Protein AF-0000000080392445 (afdb_homodimer)

Structure (mmCIF, N/CA/C/O backbone):
data_AF-0000000080392445-model_v1
#
loop_
_entity.id
_entity.type
_entity.pdbx_description
1 polymer 'Uncharacterized protein'
#
loop_
_atom_site.group_PDB
_atom_site.id
_atom_site.type_symbol
_atom_site.label_atom_id
_atom_site.label_alt_id
_atom_site.label_comp_id
_atom_site.label_asym_id
_atom_site.label_entity_id
_atom_site.label_seq_id
_atom_site.pdbx_PDB_ins_code
_atom_site.Cartn_x
_atom_site.Cartn_y
_atom_site.Cartn_z
_atom_site.occupancy
_atom_site.B_iso_or_equiv
_atom_site.auth_seq_id
_atom_site.auth_comp_id
_atom_site.auth_asym_id
_atom_site.auth_atom_id
_atom_site.pdbx_PDB_model_num
ATOM 1 N N . MET A 1 1 ? -20.062 -11.148 -12.648 1 79.75 1 MET A N 1
ATOM 2 C CA . MET A 1 1 ? -20.391 -11.688 -11.328 1 79.75 1 MET A CA 1
ATOM 3 C C . MET A 1 1 ? -19.625 -12.984 -11.078 1 79.75 1 MET A C 1
ATOM 5 O O . MET A 1 1 ? -19 -13.148 -10.039 1 79.75 1 MET A O 1
ATOM 9 N N . ALA A 1 2 ? -19.531 -13.797 -12.023 1 93.38 2 ALA A N 1
ATOM 10 C CA . ALA A 1 2 ? -18.859 -15.086 -11.859 1 93.38 2 ALA A CA 1
ATOM 11 C C . ALA A 1 2 ? -17.359 -14.898 -11.688 1 93.38 2 ALA A C 1
ATOM 13 O O . ALA A 1 2 ? -16.734 -15.562 -10.852 1 93.38 2 ALA A O 1
ATOM 14 N N . PHE A 1 3 ? -16.875 -13.945 -12.398 1 95.81 3 PHE A N 1
ATOM 15 C CA . PHE A 1 3 ? -15.445 -13.664 -12.328 1 95.81 3 PHE A CA 1
ATOM 16 C C . PHE A 1 3 ? -15.055 -13.211 -10.93 1 95.81 3 PHE A C 1
ATOM 18 O O . PHE A 1 3 ? -14.078 -13.703 -10.359 1 95.81 3 PHE A O 1
ATOM 25 N N . LEU A 1 4 ? -15.695 -12.273 -10.328 1 94.94 4 LEU A N 1
ATOM 26 C CA . LEU A 1 4 ? -15.406 -11.758 -9 1 94.94 4 LEU A CA 1
ATOM 27 C C . LEU A 1 4 ? -15.594 -12.844 -7.945 1 94.94 4 LEU A C 1
ATOM 29 O O . LEU A 1 4 ? -14.867 -12.883 -6.949 1 94.94 4 LEU A O 1
ATOM 33 N N . ALA A 1 5 ? -16.578 -13.648 -8.227 1 96.56 5 ALA A N 1
ATOM 34 C CA . ALA A 1 5 ? -16.781 -14.773 -7.32 1 96.56 5 ALA A CA 1
ATOM 35 C C . ALA A 1 5 ? -15.586 -15.727 -7.359 1 96.56 5 ALA A C 1
ATOM 37 O O . ALA A 1 5 ? -15.172 -16.25 -6.328 1 96.56 5 ALA A O 1
ATOM 38 N N . ASP A 1 6 ? -15.102 -15.992 -8.484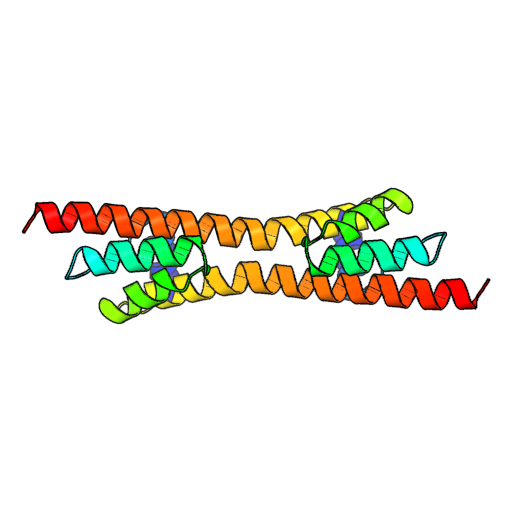 1 96.56 6 ASP A N 1
ATOM 39 C CA . ASP A 1 6 ? -13.922 -16.844 -8.656 1 96.56 6 ASP A CA 1
ATOM 40 C C . ASP A 1 6 ? -12.703 -16.219 -7.965 1 96.56 6 ASP A C 1
ATOM 42 O O . ASP A 1 6 ? -11.922 -16.938 -7.332 1 96.56 6 ASP A O 1
ATOM 46 N N . VAL A 1 7 ? -12.57 -14.922 -8.094 1 96.31 7 VAL A N 1
ATOM 47 C CA . VAL A 1 7 ? -11.484 -14.203 -7.434 1 96.31 7 VAL A CA 1
ATOM 48 C C . VAL A 1 7 ? -11.602 -14.375 -5.922 1 96.31 7 VAL A C 1
ATOM 50 O O . VAL A 1 7 ? -10.609 -14.672 -5.246 1 96.31 7 VAL A O 1
ATOM 53 N N . GLN A 1 8 ? -12.789 -14.172 -5.434 1 96 8 GLN A N 1
ATOM 54 C CA . GLN A 1 8 ? -13.008 -14.297 -3.998 1 96 8 GLN A CA 1
ATOM 55 C C . GLN A 1 8 ? -12.664 -15.703 -3.512 1 96 8 GLN A C 1
ATOM 57 O O . GLN A 1 8 ? -12.016 -15.859 -2.471 1 96 8 GLN A O 1
ATOM 62 N N . LYS A 1 9 ? -13.102 -16.688 -4.242 1 96.19 9 LYS A N 1
ATOM 63 C CA . LYS A 1 9 ? -12.797 -18.062 -3.889 1 96.19 9 LYS A CA 1
ATOM 64 C C . LYS A 1 9 ? -11.297 -18.312 -3.906 1 96.19 9 LYS A C 1
ATOM 66 O O . LYS A 1 9 ? -10.75 -18.953 -2.996 1 96.19 9 LYS A O 1
ATOM 71 N N . GLU A 1 10 ? -10.641 -17.844 -4.883 1 97.25 10 GLU A N 1
ATOM 72 C CA . GLU A 1 10 ? -9.195 -18.016 -5.004 1 97.25 10 GLU A CA 1
ATOM 73 C C . GLU A 1 10 ? -8.469 -17.359 -3.83 1 97.25 10 GLU A C 1
ATOM 75 O O . GLU A 1 10 ? -7.539 -17.938 -3.273 1 97.25 10 GLU A O 1
ATOM 80 N N . VAL A 1 11 ? -8.898 -16.234 -3.463 1 95.88 11 VAL A N 1
ATOM 81 C CA . VAL A 1 11 ? -8.266 -15.516 -2.363 1 95.88 11 VAL A CA 1
ATOM 82 C C . VAL A 1 11 ? -8.578 -16.219 -1.041 1 95.88 11 VAL A C 1
ATOM 84 O O . VAL A 1 11 ? -7.68 -16.406 -0.216 1 95.88 11 VAL A O 1
ATOM 87 N N . CYS A 1 12 ? -9.789 -16.641 -0.843 1 96.06 12 CYS A N 1
ATOM 88 C CA . CYS A 1 12 ? -10.203 -17.234 0.424 1 96.06 12 CYS A CA 1
ATOM 89 C C . CYS A 1 12 ? -9.578 -18.609 0.603 1 96.06 12 CYS A C 1
ATOM 91 O O . CYS A 1 12 ? -9.227 -19 1.719 1 96.06 12 CYS A O 1
ATOM 93 N N . ASP A 1 13 ? -9.352 -19.266 -0.461 1 96.69 13 ASP A N 1
ATOM 94 C CA . ASP A 1 13 ? -8.805 -20.609 -0.389 1 96.69 13 ASP A CA 1
ATOM 95 C C . ASP A 1 13 ? -7.285 -20.594 -0.5 1 96.69 13 ASP A C 1
ATOM 97 O O . ASP A 1 13 ? -6.625 -21.609 -0.25 1 96.69 13 ASP A O 1
ATOM 101 N N . GLY A 1 14 ? -6.773 -19.469 -0.899 1 95.62 14 GLY A N 1
ATOM 102 C CA . GLY A 1 14 ? -5.336 -19.375 -1.094 1 95.62 14 GLY A CA 1
ATOM 103 C C . GLY A 1 14 ? -4.84 -20.219 -2.254 1 95.62 14 GLY A C 1
ATOM 104 O O . GLY A 1 14 ? -3.793 -20.875 -2.156 1 95.62 14 GLY A O 1
ATOM 105 N N . GLU A 1 15 ? -5.625 -20.266 -3.244 1 95.12 15 GLU A N 1
ATOM 106 C CA . GLU A 1 15 ? -5.258 -21.094 -4.387 1 95.12 15 GLU A CA 1
ATOM 107 C C . GLU A 1 15 ? -4.352 -20.344 -5.352 1 95.12 15 GLU A C 1
ATOM 109 O O . GLU A 1 15 ? -4.688 -19.25 -5.805 1 95.12 15 GLU A O 1
ATOM 114 N N . VAL A 1 16 ? -3.246 -20.969 -5.613 1 97 16 VAL A N 1
ATOM 115 C CA . VAL A 1 16 ? -2.314 -20.422 -6.594 1 97 16 VAL A CA 1
ATOM 116 C C . VAL A 1 16 ? -2.068 -21.438 -7.699 1 97 16 VAL A C 1
ATOM 118 O O . VAL A 1 16 ? -2.258 -22.641 -7.496 1 97 16 VAL A O 1
ATOM 121 N N . PRO A 1 17 ? -1.736 -20.844 -8.812 1 94.69 17 PRO A N 1
ATOM 122 C CA . PRO A 1 17 ? -1.561 -21.797 -9.906 1 94.69 17 PRO A CA 1
ATOM 123 C C . PRO A 1 17 ? -0.273 -22.609 -9.789 1 94.69 17 PRO A C 1
ATOM 125 O O . PRO A 1 17 ? 0.709 -22.141 -9.211 1 94.69 17 PRO A O 1
ATOM 128 N N . ALA A 1 18 ? -0.373 -23.859 -10.438 1 89.94 18 ALA A N 1
ATOM 129 C CA . ALA A 1 18 ? 0.839 -24.641 -10.625 1 89.94 18 ALA A CA 1
ATOM 130 C C . ALA A 1 18 ? 1.592 -24.203 -11.875 1 89.94 18 ALA A C 1
ATOM 132 O O . ALA A 1 18 ? 0.985 -23.969 -12.93 1 89.94 18 ALA A O 1
ATOM 133 N N . LEU A 1 19 ? 2.869 -24.094 -11.688 1 90.44 19 LEU A N 1
ATOM 134 C CA . LEU A 1 19 ? 3.688 -23.641 -12.812 1 90.44 19 LEU A CA 1
ATOM 135 C C . LEU A 1 19 ? 4.543 -24.781 -13.352 1 90.44 19 LEU A C 1
ATOM 137 O O . LEU A 1 19 ? 4.879 -25.703 -12.617 1 90.44 19 LEU A O 1
ATOM 141 N N . PRO A 1 20 ? 4.742 -24.812 -14.688 1 82.31 20 PRO A N 1
ATOM 142 C CA . PRO A 1 20 ? 5.383 -25.953 -15.336 1 82.31 20 PRO A CA 1
ATOM 143 C C . PRO A 1 20 ? 6.762 -26.266 -14.758 1 82.31 20 PRO A C 1
ATOM 145 O O . PRO A 1 20 ? 7.145 -27.438 -14.656 1 82.31 20 PRO A O 1
ATOM 148 N N . LEU A 1 21 ? 7.562 -25.297 -14.516 1 87.31 21 LEU A N 1
ATOM 149 C CA . LEU A 1 21 ? 8.891 -25.484 -13.945 1 87.31 21 LEU A CA 1
ATOM 150 C C . LEU A 1 21 ? 9 -24.844 -12.57 1 87.31 21 LEU A C 1
ATOM 152 O O . LEU A 1 21 ? 8.453 -23.766 -12.344 1 87.31 21 LEU A O 1
ATOM 156 N N . ARG A 1 22 ? 9.664 -25.609 -11.656 1 89.88 22 ARG A N 1
ATOM 157 C CA . ARG A 1 22 ? 9.852 -25.141 -10.281 1 89.88 22 ARG A CA 1
ATOM 158 C C . ARG A 1 22 ? 10.453 -23.734 -10.266 1 89.88 22 ARG A C 1
ATOM 160 O O . ARG A 1 22 ? 10.117 -22.922 -9.406 1 89.88 22 ARG A O 1
ATOM 167 N N . TRP A 1 23 ? 11.219 -23.484 -11.141 1 92.12 23 TRP A N 1
ATOM 168 C CA . TRP A 1 23 ? 11.953 -22.234 -11.156 1 92.12 23 TRP A CA 1
ATOM 169 C C . TRP A 1 23 ? 11.008 -21.047 -11.367 1 92.12 23 TRP A C 1
ATOM 171 O O . TRP A 1 23 ? 11.273 -19.953 -10.898 1 92.12 23 TRP A O 1
ATOM 181 N N . TRP A 1 24 ? 9.945 -21.328 -12.094 1 91.88 24 TRP A N 1
ATOM 182 C CA . TRP A 1 24 ? 9 -20.25 -12.328 1 91.88 24 TRP A CA 1
ATOM 183 C C . TRP A 1 24 ? 8.305 -19.828 -11.031 1 91.88 24 TRP A C 1
ATOM 185 O O . TRP A 1 24 ? 8.094 -18.641 -10.781 1 91.88 24 TRP A O 1
ATOM 195 N N . GLY A 1 25 ? 7.93 -20.812 -10.242 1 94.06 25 GLY A N 1
ATOM 196 C CA . GLY A 1 25 ? 7.309 -20.531 -8.961 1 94.06 25 GLY A CA 1
ATOM 197 C C . GLY A 1 25 ? 8.242 -19.828 -7.992 1 94.06 25 GLY A C 1
ATOM 198 O O . GLY A 1 25 ? 7.828 -18.922 -7.266 1 94.06 25 GLY A O 1
ATOM 199 N N . LEU A 1 26 ? 9.492 -20.266 -7.973 1 94.62 26 LEU A N 1
ATOM 200 C CA . LEU A 1 26 ? 10.492 -19.625 -7.117 1 94.62 26 LEU A CA 1
ATOM 201 C C . LEU A 1 26 ? 10.719 -18.172 -7.531 1 94.62 26 LEU A C 1
ATOM 203 O O . LEU A 1 26 ? 10.695 -17.281 -6.688 1 94.62 26 LEU A O 1
ATOM 207 N N . PHE A 1 27 ? 10.859 -18.047 -8.781 1 96.56 27 PHE A N 1
ATOM 208 C CA . PHE A 1 27 ? 11.109 -16.719 -9.305 1 96.56 27 PHE A CA 1
ATOM 209 C C . PHE A 1 27 ? 9.93 -15.797 -9.039 1 96.56 27 PHE A C 1
ATOM 211 O O . PHE A 1 27 ? 10.094 -14.695 -8.5 1 96.56 27 PHE A O 1
ATOM 218 N N . ALA A 1 28 ? 8.742 -16.188 -9.367 1 96.19 28 ALA A N 1
ATOM 219 C CA . ALA A 1 28 ? 7.543 -15.383 -9.164 1 96.19 28 ALA A CA 1
ATOM 220 C C . ALA A 1 28 ? 7.32 -15.086 -7.684 1 96.19 28 ALA A C 1
ATOM 222 O O . ALA A 1 28 ? 6.914 -13.984 -7.32 1 96.19 28 ALA A O 1
ATOM 223 N N . GLY A 1 29 ? 7.574 -16.078 -6.902 1 96 29 GLY A N 1
ATOM 224 C CA . GLY A 1 29 ? 7.426 -15.883 -5.469 1 96 29 GLY A CA 1
ATOM 225 C C . GLY A 1 29 ? 8.383 -14.852 -4.902 1 96 29 GLY A C 1
ATOM 226 O O . GLY A 1 29 ? 7.969 -13.961 -4.16 1 96 29 GLY A O 1
ATOM 227 N N . ILE A 1 30 ? 9.617 -14.938 -5.27 1 95.69 30 ILE A N 1
ATOM 228 C CA . ILE A 1 30 ? 10.633 -13.992 -4.805 1 95.69 30 ILE A CA 1
ATOM 229 C C . ILE A 1 30 ? 10.297 -12.594 -5.305 1 95.69 30 ILE A C 1
ATOM 231 O O . ILE A 1 30 ? 10.469 -11.609 -4.578 1 95.69 30 ILE A O 1
ATOM 235 N N . LEU A 1 31 ? 9.82 -12.539 -6.461 1 96.25 31 LEU A N 1
ATOM 236 C CA . LEU A 1 31 ? 9.43 -11.266 -7.043 1 96.25 31 LEU A CA 1
ATOM 237 C C . LEU A 1 31 ? 8.344 -10.594 -6.203 1 96.25 31 LEU A C 1
ATOM 239 O O . LEU A 1 31 ? 8.352 -9.375 -6.02 1 96.25 31 LEU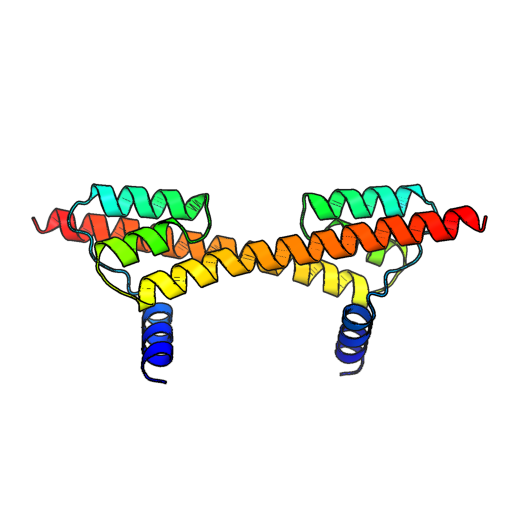 A O 1
ATOM 243 N N . ASN A 1 32 ? 7.43 -11.336 -5.703 1 96.88 32 ASN A N 1
ATOM 244 C CA . ASN A 1 32 ? 6.336 -10.828 -4.883 1 96.88 32 ASN A CA 1
ATOM 245 C C . ASN A 1 32 ? 6.844 -10.266 -3.557 1 96.88 32 ASN A C 1
ATOM 247 O O . ASN A 1 32 ? 6.203 -9.398 -2.961 1 96.88 32 ASN A O 1
ATOM 251 N N . PHE A 1 33 ? 7.941 -10.68 -3.127 1 92.75 33 PHE A N 1
ATOM 252 C CA . PHE A 1 33 ? 8.5 -10.148 -1.891 1 92.75 33 PHE A CA 1
ATOM 253 C C . PHE A 1 33 ? 8.992 -8.719 -2.088 1 92.75 33 PHE A C 1
ATOM 255 O O . PHE A 1 33 ? 8.922 -7.898 -1.171 1 92.75 33 PHE A O 1
ATOM 262 N N . PHE A 1 34 ? 9.32 -8.359 -3.291 1 90.69 34 PHE A N 1
ATOM 263 C CA . PHE A 1 34 ? 9.945 -7.062 -3.523 1 90.69 34 PHE A CA 1
ATOM 264 C C . PHE A 1 34 ? 9.039 -6.164 -4.359 1 90.69 34 PHE A C 1
ATOM 266 O O . PHE A 1 34 ? 9.039 -4.945 -4.188 1 90.69 34 PHE A O 1
ATOM 273 N N . PHE A 1 35 ? 8.32 -6.641 -5.312 1 90.75 35 PHE A N 1
ATOM 274 C CA . PHE A 1 35 ? 7.609 -5.816 -6.281 1 90.75 35 PHE A CA 1
ATOM 275 C C . PHE A 1 35 ? 6.113 -6.109 -6.246 1 90.75 35 PHE A C 1
ATOM 277 O O . PHE A 1 35 ? 5.438 -6.035 -7.277 1 90.75 35 PHE A O 1
ATOM 284 N N . PHE A 1 36 ? 5.477 -6.145 -5.215 1 90.44 36 PHE A N 1
ATOM 285 C CA . PHE A 1 36 ? 4.074 -6.27 -4.836 1 90.44 36 PHE A CA 1
ATOM 286 C C . PHE A 1 36 ? 3.232 -6.715 -6.023 1 90.44 36 PHE A C 1
ATOM 288 O O . PHE A 1 36 ? 2.732 -5.883 -6.785 1 90.44 36 PHE A O 1
ATOM 295 N N . GLY A 1 37 ? 3.006 -7.957 -6.156 1 96.19 37 GLY A N 1
ATOM 296 C CA . GLY A 1 37 ? 1.986 -8.406 -7.09 1 96.19 37 GLY A CA 1
ATOM 297 C C . GLY A 1 37 ? 2.547 -8.781 -8.445 1 96.19 37 GLY A C 1
ATOM 298 O O . GLY A 1 37 ? 1.893 -9.484 -9.219 1 96.19 37 GLY A O 1
ATOM 299 N N . TRP A 1 38 ? 3.744 -8.359 -8.797 1 96.94 38 TRP A N 1
ATOM 300 C CA . TRP A 1 38 ? 4.305 -8.656 -10.109 1 96.94 38 TRP A CA 1
ATOM 301 C C . TRP A 1 38 ? 4.527 -10.156 -10.281 1 96.94 38 TRP A C 1
ATOM 303 O O . TRP A 1 38 ? 4.355 -10.695 -11.375 1 96.94 38 TRP A O 1
ATOM 313 N N . G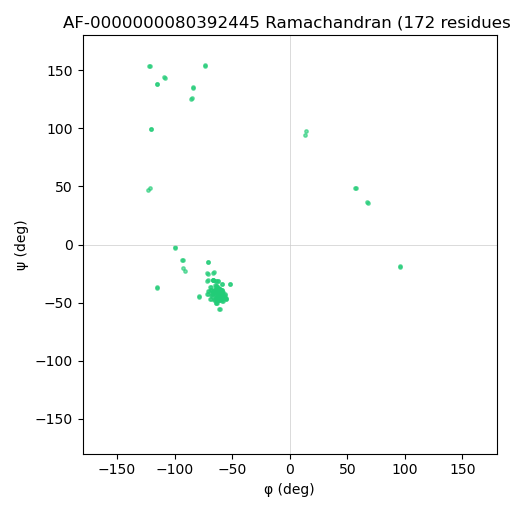LY A 1 39 ? 5.004 -10.797 -9.25 1 97.38 39 GLY A N 1
ATOM 314 C CA . GLY A 1 39 ? 5.121 -12.25 -9.297 1 97.38 39 GLY A CA 1
ATOM 315 C C . GLY A 1 39 ? 3.799 -12.945 -9.547 1 97.38 39 GLY A C 1
ATOM 316 O O . GLY A 1 39 ? 3.727 -13.891 -10.344 1 97.38 39 GLY A O 1
ATOM 317 N N . THR A 1 40 ? 2.797 -12.461 -8.914 1 98.19 40 THR A N 1
ATOM 318 C CA . THR A 1 40 ? 1.463 -13.031 -9.07 1 98.19 40 THR A CA 1
ATOM 319 C C . THR A 1 40 ? 0.943 -12.805 -10.484 1 98.19 40 THR A C 1
ATOM 321 O O . THR A 1 40 ? 0.341 -13.703 -11.078 1 98.19 40 THR A O 1
ATOM 324 N N . ILE A 1 41 ? 1.181 -11.688 -11 1 98.19 41 ILE A N 1
ATOM 325 C CA . ILE A 1 41 ? 0.789 -11.398 -12.375 1 98.19 41 ILE A CA 1
ATOM 326 C C . ILE A 1 41 ? 1.508 -12.359 -13.328 1 98.19 41 ILE A C 1
ATOM 328 O O . ILE A 1 41 ? 0.884 -12.953 -14.211 1 98.19 41 ILE A O 1
ATOM 332 N N . LEU A 1 42 ? 2.762 -12.523 -13.156 1 97.19 42 LEU A N 1
ATOM 333 C CA . LEU A 1 42 ? 3.551 -13.43 -13.977 1 97.19 42 LEU A CA 1
ATOM 334 C C . LEU A 1 42 ? 3.006 -14.852 -13.891 1 97.19 42 LEU A C 1
ATOM 336 O O . LEU A 1 42 ? 2.852 -15.531 -14.906 1 97.19 42 LEU A O 1
ATOM 340 N N . ALA A 1 43 ? 2.777 -15.312 -12.734 1 97.44 43 ALA A N 1
ATOM 341 C CA . ALA A 1 43 ? 2.225 -16.656 -12.531 1 97.44 43 ALA A CA 1
ATOM 342 C C . ALA A 1 43 ? 0.899 -16.812 -13.273 1 97.44 43 ALA A C 1
ATOM 344 O O . ALA A 1 43 ? 0.64 -17.859 -13.875 1 97.44 43 ALA A O 1
ATOM 345 N N . GLY A 1 44 ? 0.095 -15.812 -13.148 1 97.69 44 GLY A N 1
ATOM 346 C CA . GLY A 1 44 ? -1.173 -15.836 -13.859 1 97.69 44 GLY A CA 1
ATOM 347 C C . GLY A 1 44 ? -1.012 -15.906 -15.359 1 97.69 44 GLY A C 1
ATOM 348 O O . GLY A 1 44 ? -1.74 -16.641 -16.031 1 97.69 44 GLY A O 1
ATOM 349 N N . VAL A 1 45 ? -0.134 -15.141 -15.906 1 97.06 45 VAL A N 1
ATOM 350 C CA . VAL A 1 45 ? 0.136 -15.133 -17.344 1 97.06 45 VAL A CA 1
ATOM 351 C C . VAL A 1 45 ? 0.637 -16.5 -17.781 1 97.06 45 VAL A C 1
ATOM 353 O O . VAL A 1 45 ? 0.144 -17.062 -18.766 1 97.06 45 VAL A O 1
ATOM 356 N N . ARG A 1 46 ? 1.548 -17.109 -17.141 1 95.31 46 ARG A N 1
ATOM 357 C CA . ARG A 1 46 ? 2.135 -18.391 -17.469 1 95.31 46 ARG A CA 1
ATOM 358 C C . ARG A 1 46 ? 1.095 -19.516 -17.391 1 95.31 46 ARG A C 1
ATOM 360 O O . ARG A 1 46 ? 1.152 -20.484 -18.156 1 95.31 46 ARG A O 1
ATOM 367 N N . SER A 1 47 ? 0.191 -19.344 -16.531 1 95.75 47 SER A N 1
ATOM 368 C CA . SER A 1 47 ? -0.801 -20.391 -16.312 1 95.75 47 SER A CA 1
ATOM 369 C C . SER A 1 47 ? -2.102 -20.078 -17.047 1 95.75 47 SER A C 1
ATOM 371 O O . SER A 1 47 ? -3.082 -20.812 -16.922 1 95.75 47 SER A O 1
ATOM 373 N N . ASP A 1 48 ? -2.232 -18.953 -17.719 1 96.38 48 ASP A N 1
ATOM 374 C CA . ASP A 1 48 ? -3.428 -18.516 -18.422 1 96.38 48 ASP A CA 1
ATOM 375 C C . ASP A 1 48 ? -4.629 -18.438 -17.484 1 96.38 48 ASP A C 1
ATOM 377 O O . ASP A 1 48 ? -5.695 -18.969 -17.781 1 96.38 48 ASP A O 1
ATOM 381 N N . ARG A 1 49 ? -4.449 -17.797 -16.328 1 97.06 49 ARG A N 1
ATOM 382 C CA . ARG A 1 49 ? -5.5 -17.641 -15.328 1 97.06 49 ARG A CA 1
ATOM 383 C C . ARG A 1 49 ? -5.781 -16.156 -15.07 1 97.06 49 ARG A C 1
ATOM 385 O O . ARG A 1 49 ? -5.121 -15.539 -14.242 1 97.06 49 ARG A O 1
ATOM 392 N N . PRO A 1 50 ? -6.805 -15.648 -15.664 1 97.94 50 PRO A N 1
ATOM 393 C CA . PRO A 1 50 ? -7.125 -14.227 -15.547 1 97.94 50 PRO A CA 1
ATOM 394 C C . PRO A 1 50 ? -7.434 -13.805 -14.109 1 97.94 50 PRO A C 1
ATOM 396 O O . PRO A 1 50 ? -7.16 -12.672 -13.719 1 97.94 50 PRO A O 1
ATOM 399 N N . THR A 1 51 ? -7.988 -14.656 -13.312 1 98.19 51 THR A N 1
ATOM 400 C CA . THR A 1 51 ? -8.258 -14.336 -11.914 1 98.19 51 THR A CA 1
ATOM 401 C C . THR A 1 51 ? -6.965 -14.062 -11.156 1 98.19 51 THR A C 1
ATOM 403 O O . THR A 1 51 ? -6.879 -13.102 -10.391 1 98.19 51 THR A O 1
ATOM 406 N N . THR A 1 52 ? -5.977 -14.797 -11.391 1 98.44 52 THR A N 1
ATOM 407 C CA . THR A 1 52 ? -4.68 -14.641 -10.734 1 98.44 52 THR A CA 1
ATOM 408 C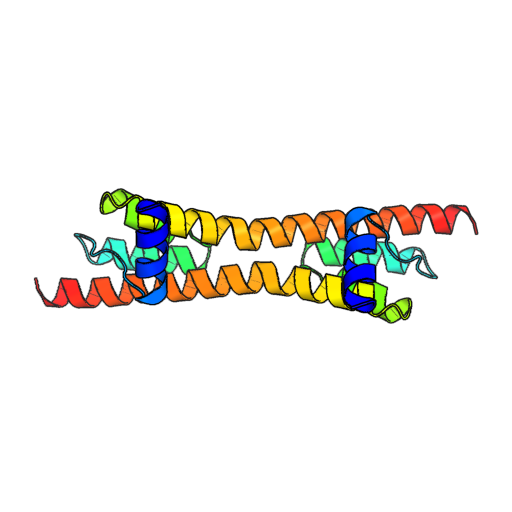 C . THR A 1 52 ? -4 -13.352 -11.18 1 98.44 52 THR A C 1
ATOM 410 O O . THR A 1 52 ? -3.389 -12.648 -10.375 1 98.44 52 THR A O 1
ATOM 413 N N . ILE A 1 53 ? -4.125 -13.039 -12.422 1 98.25 53 ILE A N 1
ATOM 414 C CA . ILE A 1 53 ? -3.6 -11.773 -12.914 1 98.25 53 ILE A CA 1
ATOM 415 C C . ILE A 1 53 ? -4.277 -10.609 -12.188 1 98.25 53 ILE A C 1
ATOM 417 O O . ILE A 1 53 ? -3.609 -9.68 -11.734 1 98.25 53 ILE A O 1
ATOM 421 N N . PHE A 1 54 ? -5.559 -10.695 -12.078 1 98.25 54 PHE A N 1
ATOM 422 C CA . PHE A 1 54 ? -6.336 -9.656 -11.406 1 98.25 54 PHE A CA 1
ATOM 423 C C . PHE A 1 54 ? -5.91 -9.523 -9.945 1 98.25 54 PHE A C 1
ATOM 425 O O . PHE A 1 54 ? -5.75 -8.406 -9.445 1 98.25 54 PHE A O 1
ATOM 432 N N . ILE A 1 55 ? -5.688 -10.539 -9.281 1 98 55 ILE A N 1
ATOM 433 C CA . ILE A 1 55 ? -5.23 -10.539 -7.895 1 98 55 ILE A CA 1
ATOM 434 C C . ILE A 1 55 ? -3.879 -9.836 -7.797 1 98 55 ILE A C 1
ATOM 436 O O . ILE A 1 55 ? -3.672 -8.992 -6.918 1 98 55 ILE A O 1
ATOM 440 N N . GLY A 1 56 ? -2.971 -10.148 -8.695 1 98.19 56 GLY A N 1
ATOM 441 C CA . GLY A 1 56 ? -1.685 -9.469 -8.719 1 98.19 56 GLY A CA 1
ATOM 442 C C . GLY A 1 56 ? -1.806 -7.965 -8.906 1 98.19 56 GLY A C 1
ATOM 443 O O . GLY A 1 56 ? -1.09 -7.195 -8.258 1 98.19 56 GLY A O 1
ATOM 444 N N . VAL A 1 57 ? -2.668 -7.531 -9.75 1 97.38 57 VAL A N 1
ATOM 445 C CA . VAL A 1 57 ? -2.908 -6.113 -10 1 97.38 57 VAL A CA 1
ATOM 446 C C . VAL A 1 57 ? -3.414 -5.445 -8.727 1 97.38 57 VAL A C 1
ATOM 448 O O . VAL A 1 57 ? -2.961 -4.355 -8.367 1 97.38 57 VAL A O 1
ATOM 451 N N . LEU A 1 58 ? -4.324 -6.09 -8.062 1 96.38 58 LEU A N 1
ATOM 452 C CA . LEU A 1 58 ? -4.852 -5.547 -6.816 1 96.38 58 LEU A CA 1
ATOM 453 C C . LEU A 1 58 ? -3.748 -5.43 -5.77 1 96.38 58 LEU A C 1
ATOM 455 O O . LEU A 1 58 ? -3.664 -4.422 -5.062 1 96.38 58 LEU A O 1
ATOM 459 N N . GLN A 1 59 ? -2.922 -6.445 -5.703 1 96.81 59 GLN A N 1
ATOM 460 C CA . GLN A 1 59 ? -1.794 -6.426 -4.777 1 96.81 59 GLN A CA 1
ATOM 461 C C . GLN A 1 59 ? -0.87 -5.246 -5.062 1 96.81 59 GLN A C 1
ATOM 463 O O . GLN A 1 59 ? -0.309 -4.652 -4.137 1 96.81 59 GLN A O 1
ATOM 468 N N . PHE A 1 60 ? -0.752 -4.91 -6.262 1 95.75 60 PHE A N 1
ATOM 469 C CA . PHE A 1 60 ? 0.122 -3.814 -6.664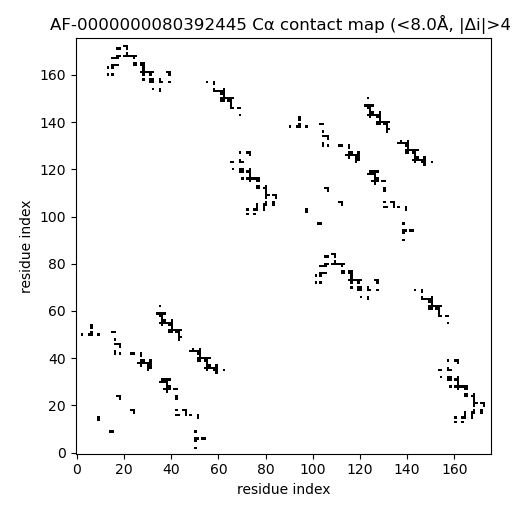 1 95.75 60 PHE A CA 1
ATOM 470 C C . PHE A 1 60 ? -0.538 -2.469 -6.395 1 95.75 60 PHE A C 1
ATOM 472 O O . PHE A 1 60 ? 0.114 -1.537 -5.918 1 95.75 60 PHE A O 1
ATOM 479 N N . ILE A 1 61 ? -1.758 -2.33 -6.723 1 95 61 ILE A N 1
ATOM 480 C CA . ILE A 1 61 ? -2.494 -1.077 -6.602 1 95 61 ILE A CA 1
ATOM 481 C C . ILE A 1 61 ? -2.562 -0.661 -5.133 1 95 61 ILE A C 1
ATOM 483 O O . ILE A 1 61 ? -2.41 0.519 -4.809 1 95 61 ILE A O 1
ATOM 487 N N . LEU A 1 62 ? -2.699 -1.553 -4.238 1 94.06 62 LEU A N 1
ATOM 488 C CA . LEU A 1 62 ? -2.934 -1.246 -2.832 1 94.06 62 LEU A CA 1
ATOM 489 C C . LEU A 1 62 ? -1.767 -0.458 -2.248 1 94.06 62 LEU A C 1
ATOM 491 O O . LEU A 1 62 ? -1.957 0.637 -1.712 1 94.06 62 LEU A O 1
ATOM 495 N N . PRO A 1 63 ? -0.586 -0.923 -2.318 1 92.62 63 PRO A N 1
ATOM 496 C CA . PRO A 1 63 ? 0.521 -0.119 -1.797 1 92.62 63 PRO A CA 1
ATOM 497 C C . PRO A 1 63 ? 0.711 1.188 -2.562 1 92.62 63 PRO A C 1
ATOM 499 O O . PRO A 1 63 ? 1.059 2.213 -1.966 1 92.62 63 PRO A O 1
ATOM 502 N N . VAL A 1 64 ? 0.492 1.171 -3.805 1 92.62 64 VAL A N 1
ATOM 503 C CA . VAL A 1 64 ? 0.69 2.352 -4.641 1 92.62 64 VAL A CA 1
ATOM 504 C C . VAL A 1 64 ? -0.311 3.436 -4.25 1 92.62 64 VAL A C 1
ATOM 506 O O . VAL A 1 64 ? 0.061 4.598 -4.074 1 92.62 64 VAL A O 1
ATOM 509 N N . VAL A 1 65 ? -1.52 3.113 -4.113 1 94.19 65 VAL A N 1
ATOM 510 C CA . VAL A 1 65 ? -2.551 4.066 -3.713 1 94.19 65 VAL A CA 1
ATOM 511 C C . VAL A 1 65 ? -2.197 4.676 -2.359 1 94.19 65 VAL A C 1
ATOM 513 O O . VAL A 1 65 ? -2.291 5.891 -2.176 1 94.19 65 VAL A O 1
ATOM 516 N N . GLY A 1 66 ? -1.815 3.875 -1.424 1 93.62 66 GLY A N 1
ATOM 517 C CA . GLY A 1 66 ? -1.414 4.387 -0.124 1 93.62 66 GLY A CA 1
ATOM 518 C C . GLY A 1 66 ? -0.25 5.359 -0.199 1 93.62 66 GLY A C 1
ATOM 519 O O . GLY A 1 66 ? -0.246 6.387 0.483 1 93.62 66 GLY A O 1
ATOM 520 N N . TRP A 1 67 ? 0.618 4.984 -1.07 1 92.62 67 TRP A N 1
ATOM 521 C CA . TRP A 1 67 ? 1.806 5.82 -1.226 1 92.62 67 TRP A CA 1
ATOM 522 C C . TRP A 1 67 ? 1.45 7.164 -1.854 1 92.62 67 TRP A C 1
ATOM 524 O O . TRP A 1 67 ? 1.852 8.219 -1.352 1 92.62 67 TRP A O 1
ATOM 534 N N . ILE A 1 68 ? 0.701 7.133 -2.859 1 94.88 68 ILE A N 1
ATOM 535 C CA . ILE A 1 68 ? 0.3 8.359 -3.537 1 94.88 68 ILE A CA 1
ATOM 536 C C . ILE A 1 68 ? -0.502 9.234 -2.58 1 94.88 68 ILE A C 1
ATOM 538 O O . ILE A 1 68 ? -0.28 10.445 -2.506 1 94.88 68 ILE A O 1
ATOM 542 N N . TRP A 1 69 ? -1.423 8.656 -1.889 1 96.56 69 TRP A N 1
ATOM 543 C CA . TRP A 1 69 ? -2.209 9.391 -0.902 1 96.56 69 TRP A CA 1
ATOM 544 C C . TRP A 1 69 ? -1.305 10.07 0.116 1 96.56 69 TRP A C 1
ATOM 546 O O . TRP A 1 69 ? -1.488 11.25 0.424 1 96.56 69 TRP A O 1
ATOM 556 N N . SER A 1 70 ? -0.357 9.336 0.616 1 96.44 70 SER A N 1
ATOM 557 C CA . SER A 1 70 ? 0.569 9.914 1.587 1 96.44 70 SER A CA 1
ATOM 558 C C . SER A 1 70 ? 1.35 11.078 0.986 1 96.44 70 SER A C 1
ATOM 560 O O . SER A 1 70 ? 1.59 12.086 1.657 1 96.44 70 SER A O 1
ATOM 562 N N . MET A 1 71 ? 1.698 10.992 -0.188 1 96 71 MET A N 1
ATOM 563 C CA . MET A 1 71 ? 2.461 12.047 -0.854 1 96 71 MET A CA 1
ATOM 564 C C . MET A 1 71 ? 1.613 13.297 -1.041 1 96 71 MET A C 1
ATOM 566 O O . MET A 1 71 ? 2.09 14.414 -0.826 1 96 71 MET A O 1
ATOM 570 N N . VAL A 1 72 ? 0.431 13.078 -1.45 1 96.69 72 VAL A N 1
ATOM 571 C CA . VAL A 1 72 ? -0.474 14.211 -1.614 1 96.69 72 VAL A CA 1
ATOM 572 C C . VAL A 1 72 ? -0.629 14.945 -0.284 1 96.69 72 VAL A C 1
ATOM 574 O O . VAL A 1 72 ? -0.522 16.172 -0.229 1 96.69 72 VAL A O 1
ATOM 577 N N . TRP A 1 73 ? -0.817 14.211 0.75 1 96.94 73 TRP A N 1
ATOM 578 C CA . TRP A 1 73 ? -0.934 14.828 2.07 1 96.94 73 TRP A CA 1
ATOM 579 C C . TRP A 1 73 ? 0.357 15.539 2.455 1 96.94 73 TRP A C 1
ATOM 581 O O . TRP A 1 73 ? 0.323 16.578 3.111 1 96.94 73 TRP A O 1
ATOM 591 N N . GLY A 1 74 ? 1.453 14.891 2.145 1 96.81 74 GLY A N 1
ATOM 592 C CA . GLY A 1 74 ? 2.725 15.555 2.375 1 96.81 74 GLY A CA 1
ATOM 593 C C . GLY A 1 74 ? 2.826 16.906 1.687 1 96.81 74 GLY A C 1
ATOM 594 O O . GLY A 1 74 ? 3.254 17.891 2.297 1 96.81 74 GLY A O 1
ATOM 595 N N . TYR A 1 75 ? 2.445 16.953 0.506 1 96.56 75 TYR A N 1
ATOM 596 C CA . TYR A 1 75 ? 2.42 18.203 -0.237 1 96.56 75 TYR A CA 1
ATOM 597 C C . TYR A 1 75 ? 1.514 19.234 0.443 1 96.56 75 TYR A C 1
ATOM 599 O O . TYR A 1 75 ? 1.861 20.406 0.547 1 96.56 75 TYR A O 1
ATOM 607 N N . LEU A 1 76 ? 0.346 18.891 0.874 1 96.44 76 LEU A N 1
ATOM 608 C CA . LEU A 1 76 ? -0.597 19.781 1.539 1 96.44 76 LEU A CA 1
ATOM 609 C C . LEU A 1 76 ? -0.004 20.344 2.832 1 96.44 76 LEU A C 1
ATOM 611 O O . LEU A 1 76 ? -0.193 21.516 3.154 1 96.44 76 LEU A O 1
ATOM 615 N N . LEU A 1 77 ? 0.727 19.484 3.533 1 96.12 77 LEU A N 1
ATOM 616 C CA . LEU A 1 77 ? 1.377 19.938 4.758 1 96.12 77 LEU A CA 1
ATOM 617 C C . LEU A 1 77 ? 2.42 21.016 4.453 1 96.12 77 LEU A C 1
ATOM 619 O O . LEU A 1 77 ? 2.484 22.031 5.137 1 96.12 77 LEU A O 1
ATOM 623 N N . ILE A 1 78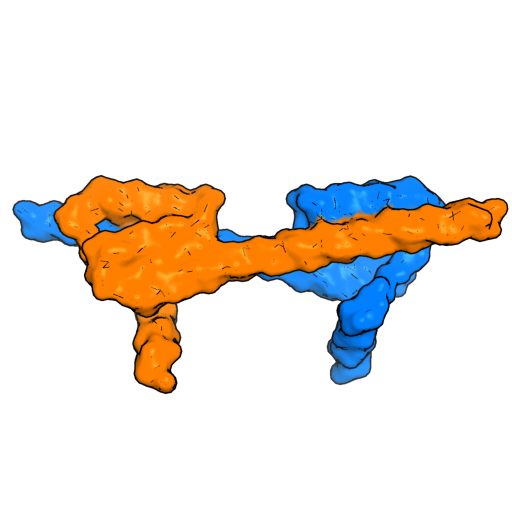 ? 3.186 20.844 3.518 1 94.81 78 ILE A N 1
ATOM 624 C CA . ILE A 1 78 ? 4.223 21.797 3.125 1 94.81 78 ILE A CA 1
ATOM 625 C C . ILE A 1 78 ? 3.578 23.094 2.66 1 94.81 78 ILE A C 1
ATOM 627 O O . ILE A 1 78 ? 4 24.188 3.066 1 94.81 78 ILE A O 1
ATOM 631 N N . SER A 1 79 ? 2.572 23 1.817 1 94.81 79 SER A N 1
ATOM 632 C CA . SER A 1 79 ? 1.891 24.188 1.299 1 94.81 79 SER A CA 1
ATOM 633 C C . SER A 1 79 ? 1.271 25 2.426 1 94.81 79 SER A C 1
ATOM 635 O O . SER A 1 79 ? 1.356 26.234 2.426 1 94.81 79 SER A O 1
ATOM 637 N N . ARG A 1 80 ? 0.681 24.328 3.318 1 93.25 80 ARG A N 1
ATOM 638 C CA . ARG A 1 80 ? 0.055 25 4.457 1 93.25 80 ARG A CA 1
ATOM 639 C C . ARG A 1 80 ? 1.097 25.688 5.324 1 93.25 80 ARG A C 1
ATOM 641 O O . ARG A 1 80 ? 0.846 26.781 5.852 1 93.25 80 ARG A O 1
ATOM 648 N N . ALA A 1 81 ? 2.199 25.047 5.477 1 91.12 81 ALA A N 1
ATOM 649 C CA . ALA A 1 81 ? 3.283 25.641 6.258 1 91.12 81 ALA A CA 1
ATOM 650 C C . ALA A 1 81 ? 3.785 26.922 5.609 1 91.12 81 ALA A C 1
ATOM 652 O O . ALA A 1 81 ? 4.086 27.891 6.305 1 91.12 81 ALA A O 1
ATOM 653 N N . GLU A 1 82 ? 3.877 26.938 4.375 1 89.19 82 GLU A N 1
ATOM 654 C CA . GLU A 1 82 ? 4.32 28.109 3.645 1 89.19 82 GLU A CA 1
ATOM 655 C C . GLU A 1 82 ? 3.309 29.25 3.77 1 89.19 82 GLU A C 1
ATOM 657 O O . GLU A 1 82 ? 3.689 30.422 3.91 1 89.19 82 GLU A O 1
ATOM 662 N N . GLN A 1 83 ? 2.111 28.922 3.705 1 85.44 83 GLN A N 1
ATOM 663 C CA . GLN A 1 83 ? 1.056 29.922 3.84 1 85.44 83 GLN A CA 1
ATOM 664 C C . GLN A 1 83 ? 1.055 30.531 5.238 1 85.44 83 GLN A C 1
ATOM 666 O O . GLN A 1 83 ? 0.864 31.75 5.391 1 85.44 83 GLN A O 1
ATOM 671 N N . TYR A 1 84 ? 1.276 29.734 6.215 1 75.06 84 TYR A N 1
ATOM 672 C CA . TYR A 1 84 ? 1.271 30.203 7.594 1 75.06 84 TYR A CA 1
ATOM 673 C C . TYR A 1 84 ? 2.496 31.062 7.887 1 75.06 84 TYR A C 1
ATOM 675 O O . TYR A 1 84 ? 2.4 32.062 8.586 1 75.06 84 TYR A O 1
ATOM 683 N N . SER A 1 85 ? 3.596 30.703 7.391 1 73.5 85 SER A N 1
ATOM 684 C CA . SER A 1 85 ? 4.816 31.469 7.625 1 73.5 85 SER A CA 1
ATOM 685 C C . SER A 1 85 ? 4.75 32.844 6.957 1 73.5 85 SER A C 1
ATOM 687 O O . SER A 1 85 ? 5.332 33.812 7.457 1 73.5 85 SER A O 1
ATOM 689 N N . SER A 1 86 ? 4.043 32.875 5.902 1 73.25 86 SER A N 1
ATOM 690 C CA . SER A 1 86 ? 3.92 34.156 5.219 1 73.25 86 SER A CA 1
ATOM 691 C C . SER A 1 86 ? 3.057 35.125 6.02 1 73.25 86 SER A C 1
ATOM 693 O O . SER A 1 86 ? 3.121 36.344 5.812 1 73.25 86 SER A O 1
ATOM 695 N N . LEU A 1 87 ? 2.371 34.562 6.949 1 64 87 LEU A N 1
ATOM 696 C CA . LEU A 1 87 ? 1.485 35.406 7.77 1 64 87 LEU A CA 1
ATOM 697 C C . LEU A 1 87 ? 2.201 35.875 9.023 1 64 87 LEU A C 1
ATOM 699 O O . LEU A 1 87 ? 1.783 36.844 9.641 1 64 87 LEU A O 1
ATOM 703 N N . ILE A 1 88 ? 3.199 35.281 9.43 1 57.91 88 ILE A N 1
ATOM 704 C CA . ILE A 1 88 ? 3.955 35.75 10.586 1 57.91 88 ILE A CA 1
ATOM 705 C C . ILE A 1 88 ? 5.008 36.781 10.141 1 57.91 88 ILE A C 1
ATOM 707 O O . ILE A 1 88 ? 5.203 37.812 10.797 1 57.91 88 ILE A O 1
ATOM 711 N N . MET B 1 1 ? -19.578 7.93 15.422 1 79.56 1 MET B N 1
ATOM 712 C CA . MET B 1 1 ? -20.156 8.398 14.164 1 79.56 1 MET B CA 1
ATOM 713 C C . MET B 1 1 ? -19.641 9.797 13.82 1 79.56 1 MET B C 1
ATOM 715 O O . M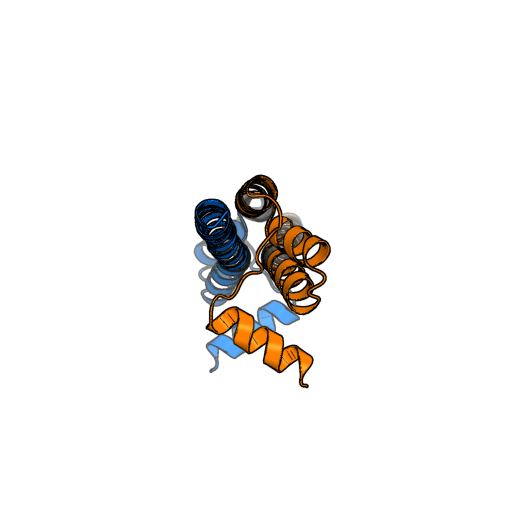ET B 1 1 ? -19.188 10.039 12.703 1 79.56 1 MET B O 1
ATOM 719 N N . ALA B 1 2 ? -19.547 10.625 14.711 1 93.44 2 ALA B N 1
ATOM 720 C CA . ALA B 1 2 ? -19.109 12 14.477 1 93.44 2 ALA B CA 1
ATOM 721 C C . ALA B 1 2 ? -17.641 12.047 14.094 1 93.44 2 ALA B C 1
ATOM 723 O O . ALA B 1 2 ? -17.25 12.789 13.18 1 93.44 2 ALA B O 1
ATOM 724 N N . PHE B 1 3 ? -16.891 11.164 14.727 1 95.69 3 PHE B N 1
ATOM 725 C CA . PHE B 1 3 ? -15.461 11.102 14.453 1 95.69 3 PHE B CA 1
ATOM 726 C C . PHE B 1 3 ? -15.203 10.695 13.008 1 95.69 3 PHE B C 1
ATOM 728 O O . PHE B 1 3 ? -14.398 11.32 12.32 1 95.69 3 PHE B O 1
ATOM 735 N N . LEU B 1 4 ? -15.805 9.68 12.516 1 94.69 4 LEU B N 1
ATOM 736 C CA . LEU B 1 4 ? -15.625 9.203 11.148 1 94.69 4 LEU B CA 1
ATOM 737 C C . LEU B 1 4 ? -16.125 10.234 10.141 1 94.69 4 LEU B C 1
ATOM 739 O O . LEU B 1 4 ? -15.555 10.367 9.055 1 94.69 4 LEU B O 1
ATOM 743 N N . ALA B 1 5 ? -17.156 10.883 10.555 1 96.44 5 ALA B N 1
ATOM 744 C CA . ALA B 1 5 ? -17.641 11.953 9.688 1 96.44 5 ALA B CA 1
ATOM 745 C C . ALA B 1 5 ? -16.609 13.078 9.578 1 96.44 5 ALA B C 1
ATOM 747 O O . ALA B 1 5 ? -16.422 13.648 8.5 1 96.44 5 ALA B O 1
ATOM 748 N N . ASP B 1 6 ? -16.016 13.43 10.641 1 96.5 6 ASP B N 1
ATOM 749 C CA . ASP B 1 6 ? -14.969 14.438 10.656 1 96.5 6 ASP B CA 1
ATOM 750 C C . ASP B 1 6 ? -13.773 14.008 9.805 1 96.5 6 ASP B C 1
ATOM 752 O O . ASP B 1 6 ? -13.195 14.82 9.078 1 96.5 6 ASP B O 1
ATOM 756 N N . VAL B 1 7 ? -13.438 12.742 9.891 1 96.19 7 VAL B N 1
ATOM 757 C CA . VAL B 1 7 ? -12.359 12.188 9.086 1 96.19 7 VAL B CA 1
ATOM 758 C C . VAL B 1 7 ? -12.695 12.32 7.602 1 96.19 7 VAL B C 1
ATOM 760 O O . VAL B 1 7 ? -11.867 12.758 6.801 1 96.19 7 VAL B O 1
ATOM 763 N N . GLN B 1 8 ? -13.883 11.938 7.281 1 95.69 8 GLN B N 1
ATOM 764 C CA . GLN B 1 8 ? -14.32 12.008 5.891 1 95.69 8 GLN B CA 1
ATOM 765 C C . GLN B 1 8 ? -14.25 13.445 5.371 1 95.69 8 GLN B C 1
ATOM 767 O O . GLN B 1 8 ? -13.789 13.688 4.254 1 95.69 8 GLN B O 1
ATOM 772 N N . LYS B 1 9 ? -14.734 14.359 6.16 1 96.25 9 LYS B N 1
ATOM 773 C CA . LYS B 1 9 ? -14.688 15.773 5.777 1 96.25 9 LYS B CA 1
ATOM 774 C C . LYS B 1 9 ? -13.25 16.25 5.598 1 96.25 9 LYS B C 1
ATOM 776 O O . LYS B 1 9 ? -12.938 16.938 4.629 1 96.25 9 LYS B O 1
ATOM 781 N N . GLU B 1 10 ? -12.398 15.867 6.48 1 97.19 10 GLU B N 1
ATOM 782 C CA . GLU B 1 10 ? -10.992 16.25 6.41 1 97.19 10 GLU B CA 1
ATOM 783 C C . GLU B 1 10 ? -10.344 15.703 5.141 1 97.19 10 GLU B C 1
ATOM 785 O O . GLU B 1 10 ? -9.594 16.422 4.465 1 97.19 10 GLU B O 1
ATOM 790 N N . VAL B 1 11 ? -10.648 14.531 4.816 1 95.88 11 VAL B N 1
ATOM 791 C CA . VAL B 1 11 ? -10.07 13.891 3.637 1 95.88 11 VAL B CA 1
ATOM 792 C C . VAL B 1 11 ? -10.656 14.523 2.375 1 95.88 11 VAL B C 1
ATOM 794 O O . VAL B 1 11 ? -9.922 14.836 1.434 1 95.88 11 VAL B O 1
ATOM 797 N N . CYS B 1 12 ? -11.938 14.773 2.348 1 96 12 CYS B N 1
ATOM 798 C CA . CYS B 1 12 ? -12.594 15.289 1.152 1 96 12 CYS B CA 1
ATOM 799 C C . CYS B 1 12 ? -12.211 16.734 0.904 1 96 12 CYS B C 1
ATOM 801 O O . CYS B 1 12 ? -12.078 17.172 -0.246 1 96 12 CYS B O 1
ATOM 803 N N . ASP B 1 13 ? -11.969 17.406 1.932 1 96.62 13 ASP B N 1
ATOM 804 C CA . ASP B 1 13 ? -11.648 18.828 1.799 1 96.62 13 ASP B CA 1
ATOM 805 C C . ASP B 1 13 ? -10.141 19.047 1.702 1 96.62 13 ASP B C 1
ATOM 807 O O . ASP B 1 13 ? -9.68 20.141 1.365 1 96.62 13 ASP B O 1
ATOM 811 N N . GLY B 1 14 ? -9.398 18.016 2.02 1 95.56 14 GLY B N 1
ATOM 812 C CA . GLY B 1 14 ? -7.953 18.156 2.018 1 95.56 14 GLY B CA 1
ATOM 813 C C . GLY B 1 14 ? -7.441 19.078 3.107 1 95.56 14 GLY B C 1
ATOM 814 O O . GLY B 1 14 ? -6.535 19.875 2.873 1 95.56 14 GLY B O 1
ATOM 815 N N . GLU B 1 15 ? -8.086 19.016 4.195 1 95 15 GLU B N 1
ATOM 816 C CA . GLU B 1 15 ? -7.703 19.906 5.281 1 95 15 GLU B CA 1
ATOM 817 C C . GLU B 1 15 ? -6.57 19.312 6.113 1 95 15 GLU B C 1
ATOM 819 O O . GLU B 1 15 ? -6.68 18.203 6.613 1 95 15 GLU B O 1
ATOM 824 N N . VAL B 1 16 ? -5.531 20.078 6.234 1 96.88 16 VAL B N 1
ATOM 825 C CA . VAL B 1 16 ? -4.406 19.703 7.078 1 96.88 16 VAL B CA 1
ATOM 826 C C . VAL B 1 16 ? -4.168 20.766 8.148 1 96.88 16 VAL B C 1
ATOM 828 O O . VAL B 1 16 ? -4.566 21.922 7.977 1 96.88 16 VAL B O 1
ATOM 831 N N . PRO B 1 17 ? -3.604 20.234 9.188 1 94.5 17 PRO B N 1
ATOM 832 C CA . PRO B 1 17 ? -3.424 21.219 10.258 1 94.5 17 PRO B CA 1
ATOM 833 C C . PRO B 1 17 ? -2.305 22.219 9.969 1 94.5 17 PRO B C 1
ATOM 835 O O . PRO B 1 17 ? -1.35 21.891 9.258 1 94.5 17 PRO B O 1
ATOM 838 N N . ALA B 1 18 ? -2.498 23.438 10.641 1 89.44 18 ALA B N 1
ATOM 839 C CA . ALA B 1 18 ? -1.408 24.406 10.672 1 89.44 18 ALA B CA 1
ATOM 840 C C . ALA B 1 18 ? -0.427 24.094 11.797 1 89.44 18 ALA B C 1
ATOM 842 O O . ALA B 1 18 ? -0.838 23.797 12.922 1 89.44 18 ALA B O 1
ATOM 843 N N . LEU B 1 19 ? 0.812 24.172 11.422 1 89.94 19 LEU B N 1
ATOM 844 C CA . LEU B 1 19 ? 1.839 23.875 12.414 1 89.94 19 LEU B CA 1
ATOM 845 C C . LEU B 1 19 ? 2.574 25.141 12.836 1 89.94 19 LEU B C 1
ATOM 847 O O . LEU B 1 19 ? 2.666 26.094 12.055 1 89.94 19 LEU B O 1
ATOM 851 N N . PRO B 1 20 ? 2.934 25.234 14.148 1 81.5 20 PRO B N 1
ATOM 852 C CA . PRO B 1 20 ? 3.469 26.469 14.703 1 81.5 20 PRO B CA 1
ATOM 853 C C . PRO B 1 20 ? 4.695 26.969 13.953 1 81.5 20 PRO B C 1
ATOM 855 O O . PRO B 1 20 ? 4.871 28.188 13.789 1 81.5 20 PRO B O 1
ATOM 858 N N . LEU B 1 21 ? 5.609 26.125 13.594 1 86.75 21 LEU B N 1
ATOM 859 C CA . LEU B 1 21 ? 6.809 26.516 12.859 1 86.75 21 LEU B CA 1
ATOM 860 C C . LEU B 1 21 ? 6.82 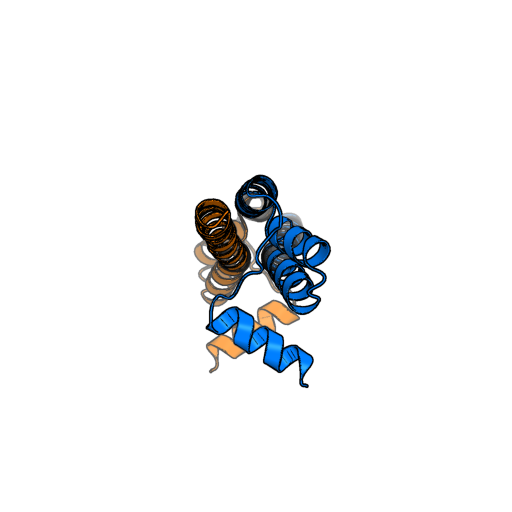25.891 11.477 1 86.75 21 LEU B C 1
ATOM 862 O O . LEU B 1 21 ? 6.422 24.734 11.305 1 86.75 21 LEU B O 1
ATOM 866 N N . ARG B 1 22 ? 7.23 26.719 10.5 1 89.81 22 ARG B N 1
ATOM 867 C CA . ARG B 1 22 ? 7.297 26.266 9.109 1 89.81 22 ARG B CA 1
ATOM 868 C C . ARG B 1 22 ? 8.094 24.969 8.992 1 89.81 22 ARG B C 1
ATOM 870 O O . ARG B 1 22 ? 7.77 24.109 8.18 1 89.81 22 ARG B O 1
ATOM 877 N N . TRP B 1 23 ? 9 24.859 9.758 1 91.81 23 TRP B N 1
ATOM 878 C CA . TRP B 1 23 ? 9.914 23.719 9.656 1 91.81 23 TRP B CA 1
ATOM 879 C C . TRP B 1 23 ? 9.195 22.406 9.984 1 91.81 23 TRP B C 1
ATOM 881 O O . TRP B 1 23 ? 9.555 21.359 9.469 1 91.81 23 TRP B O 1
ATOM 891 N N . TRP B 1 24 ? 8.219 22.516 10.844 1 91.62 24 TRP B N 1
ATOM 892 C CA . TRP B 1 24 ? 7.492 21.297 11.195 1 91.62 24 TRP B CA 1
ATOM 893 C C . TRP B 1 24 ? 6.695 20.781 10.008 1 91.62 24 TRP B C 1
ATOM 895 O O . TRP B 1 24 ? 6.633 19.562 9.781 1 91.62 24 TRP B O 1
ATOM 905 N N . GLY B 1 25 ? 6.062 21.672 9.297 1 94 25 GLY B N 1
ATOM 906 C CA . GLY B 1 25 ? 5.32 21.281 8.109 1 94 25 GLY B CA 1
ATOM 907 C C . GLY B 1 25 ? 6.203 20.734 7.012 1 94 25 GLY B C 1
ATOM 908 O O . GLY B 1 25 ? 5.836 19.766 6.34 1 94 25 GLY B O 1
ATOM 909 N N . LEU B 1 26 ? 7.355 21.344 6.82 1 94.56 26 LEU B N 1
ATOM 910 C CA . LEU B 1 26 ? 8.305 20.859 5.828 1 94.56 26 LEU B CA 1
ATOM 911 C C . LEU B 1 26 ? 8.805 19.469 6.188 1 94.56 26 LEU B C 1
ATOM 913 O O . LEU B 1 26 ? 8.805 18.562 5.348 1 94.56 26 LEU B O 1
ATOM 917 N N . PHE B 1 27 ? 9.133 19.391 7.43 1 96.56 27 PHE B N 1
ATOM 918 C CA . PHE B 1 27 ? 9.656 18.125 7.898 1 96.56 27 PHE B CA 1
ATOM 919 C C . PHE B 1 27 ? 8.602 17.031 7.781 1 96.56 27 PHE B C 1
ATOM 921 O O . PHE B 1 27 ? 8.867 15.961 7.215 1 96.56 27 PHE B O 1
ATOM 928 N N . ALA B 1 28 ? 7.453 17.234 8.258 1 96.12 28 ALA B N 1
ATOM 929 C CA . ALA B 1 28 ? 6.375 16.25 8.219 1 96.12 28 ALA B CA 1
ATOM 930 C C . ALA B 1 28 ? 5.996 15.914 6.777 1 96.12 28 ALA B C 1
ATOM 932 O O . ALA B 1 28 ? 5.715 14.758 6.457 1 96.12 28 ALA B O 1
ATOM 933 N N . GLY B 1 29 ? 5.969 16.938 5.98 1 95.94 29 GLY B N 1
ATOM 934 C CA . GLY B 1 29 ? 5.656 16.703 4.578 1 95.94 29 GLY B CA 1
ATOM 935 C C . GLY B 1 29 ? 6.672 15.82 3.879 1 95.94 29 GLY B C 1
ATOM 936 O O . GLY B 1 29 ? 6.305 14.867 3.186 1 95.94 29 GLY B O 1
ATOM 937 N N . ILE B 1 30 ? 7.914 16.078 4.07 1 95.56 30 ILE B N 1
ATOM 938 C CA . ILE B 1 30 ? 8.984 15.297 3.467 1 95.56 30 ILE B CA 1
ATOM 939 C C . ILE B 1 30 ? 8.945 13.867 3.996 1 95.56 30 ILE B C 1
ATOM 941 O O . ILE B 1 30 ? 9.156 12.914 3.244 1 95.56 30 ILE B O 1
ATOM 945 N N . LEU B 1 31 ? 8.648 13.758 5.215 1 96.12 31 LEU B N 1
ATOM 946 C CA . LEU B 1 31 ? 8.531 12.445 5.832 1 96.12 31 LEU B CA 1
ATOM 947 C C . LEU B 1 31 ? 7.461 11.609 5.141 1 96.12 31 LEU B C 1
ATOM 949 O O . LEU B 1 31 ? 7.637 10.406 4.941 1 96.12 31 LEU B O 1
ATOM 953 N N . ASN B 1 32 ? 6.387 12.188 4.762 1 96.75 32 ASN B N 1
ATOM 954 C CA . ASN B 1 32 ? 5.281 11.508 4.094 1 96.75 32 ASN B CA 1
ATOM 955 C C . ASN B 1 32 ? 5.684 11.016 2.705 1 96.75 32 ASN B C 1
ATOM 957 O O . ASN B 1 32 ? 5.109 10.055 2.191 1 96.75 32 ASN B O 1
ATOM 961 N N . PHE B 1 33 ? 6.625 11.609 2.133 1 92.69 33 PHE B N 1
ATOM 962 C CA . PHE B 1 33 ? 7.09 11.156 0.826 1 92.69 33 PHE B CA 1
ATOM 963 C C . PHE B 1 33 ? 7.82 9.82 0.942 1 92.69 33 PHE B C 1
ATOM 965 O O . PHE B 1 33 ? 7.746 8.992 0.037 1 92.69 33 PHE B O 1
ATOM 972 N N . PHE B 1 34 ? 8.367 9.523 2.078 1 90.69 34 PHE B N 1
ATOM 973 C CA . PHE B 1 34 ? 9.219 8.344 2.211 1 90.69 34 PHE B CA 1
ATOM 974 C C . PHE B 1 34 ? 8.586 7.324 3.152 1 90.69 34 PHE B C 1
ATOM 976 O O . PHE B 1 34 ? 8.758 6.117 2.971 1 90.69 34 PHE B O 1
ATOM 983 N N . PHE B 1 35 ? 7.918 7.668 4.191 1 90.62 35 PHE B N 1
ATOM 984 C CA . PHE B 1 35 ? 7.484 6.746 5.238 1 90.62 35 PHE B CA 1
ATOM 985 C C . PHE B 1 35 ? 5.973 6.809 5.418 1 90.62 35 PHE B C 1
ATOM 987 O O . PHE B 1 35 ? 5.465 6.586 6.52 1 90.62 35 PHE B O 1
ATOM 994 N N . PHE B 1 36 ? 5.219 6.785 4.496 1 90.06 36 PHE B N 1
ATOM 995 C CA . PHE B 1 36 ? 3.773 6.719 4.309 1 90.06 36 PHE B CA 1
ATOM 996 C C . PHE B 1 36 ? 3.045 7.012 5.617 1 90.06 36 PHE B C 1
ATOM 998 O O . PHE B 1 36 ? 2.846 6.113 6.438 1 90.06 36 PHE B O 1
ATOM 1005 N N . GLY B 1 37 ? 2.619 8.195 5.805 1 95.94 37 GLY B N 1
ATOM 1006 C CA . GLY B 1 37 ? 1.686 8.461 6.887 1 95.94 37 GLY B CA 1
ATOM 1007 C C . GLY B 1 37 ? 2.363 8.945 8.156 1 95.94 37 GLY B C 1
ATOM 1008 O O . GLY B 1 37 ? 1.721 9.547 9.016 1 95.94 37 GLY B O 1
ATOM 1009 N N . TRP B 1 38 ? 3.646 8.727 8.32 1 96.75 38 TRP B N 1
ATOM 1010 C CA . TRP B 1 38 ? 4.332 9.125 9.547 1 96.75 38 TRP B CA 1
ATOM 1011 C C . TRP B 1 38 ? 4.348 10.641 9.688 1 96.75 38 TRP B C 1
ATOM 1013 O O . TRP B 1 38 ? 4.25 11.172 10.797 1 96.75 38 TRP B O 1
ATOM 1023 N N . GLY B 1 39 ? 4.578 11.328 8.609 1 97.31 39 GLY B N 1
ATOM 1024 C CA . GLY B 1 39 ? 4.484 12.781 8.648 1 97.31 39 GLY B CA 1
ATOM 1025 C C . GLY B 1 39 ? 3.119 13.281 9.086 1 97.31 39 GLY B C 1
ATOM 1026 O O . GLY B 1 39 ? 3.018 14.211 9.883 1 97.31 39 GLY B O 1
ATOM 1027 N N . THR B 1 40 ? 2.121 12.641 8.602 1 98.06 40 THR B N 1
ATOM 1028 C CA . THR B 1 40 ? 0.751 13.008 8.945 1 98.06 40 THR B CA 1
ATOM 1029 C C . THR B 1 40 ? 0.473 12.727 10.414 1 98.06 40 THR B C 1
ATOM 1031 O O . THR B 1 40 ? -0.168 13.531 11.094 1 98.06 40 THR B O 1
ATOM 1034 N N . ILE B 1 41 ? 0.953 11.664 10.891 1 98.06 41 ILE B N 1
ATOM 1035 C CA . ILE B 1 41 ? 0.803 11.336 12.305 1 98.06 41 ILE B CA 1
ATOM 1036 C C . ILE B 1 41 ? 1.494 12.406 13.156 1 98.06 41 ILE B C 1
ATOM 1038 O O . ILE B 1 41 ? 0.916 12.906 14.117 1 98.06 41 ILE B O 1
ATOM 1042 N N . LEU B 1 42 ? 2.666 12.75 12.797 1 97.12 42 LEU B N 1
ATOM 1043 C CA . LEU B 1 42 ? 3.414 13.781 13.508 1 97.12 42 LEU B CA 1
ATOM 1044 C C . LEU B 1 42 ? 2.652 15.102 13.516 1 97.12 42 LEU B C 1
ATOM 1046 O O . LEU B 1 42 ? 2.541 15.758 14.555 1 97.12 42 LEU B O 1
ATOM 1050 N N . ALA B 1 43 ? 2.189 15.508 12.398 1 97.31 43 ALA B N 1
ATOM 1051 C CA . ALA B 1 43 ? 1.415 16.75 12.289 1 97.31 43 ALA B CA 1
ATOM 1052 C C . ALA B 1 43 ? 0.197 16.703 13.211 1 97.31 43 ALA B C 1
ATOM 1054 O O . ALA B 1 43 ? -0.129 17.703 13.852 1 97.31 43 ALA B O 1
ATOM 1055 N N . GLY B 1 44 ? -0.453 15.586 13.188 1 97.62 44 GLY B N 1
ATOM 1056 C CA . GLY B 1 44 ? -1.6 15.422 14.07 1 97.62 44 GLY B CA 1
ATOM 1057 C C . GLY B 1 44 ? -1.243 15.539 15.539 1 97.62 44 GLY B C 1
ATOM 1058 O O . GLY B 1 44 ? -1.976 16.156 16.312 1 97.62 44 GLY B O 1
ATOM 1059 N N . VAL B 1 45 ? -0.192 14.938 15.945 1 96.94 45 VAL B N 1
ATOM 1060 C CA . VAL B 1 45 ? 0.271 14.984 17.328 1 96.94 45 VAL B CA 1
ATOM 1061 C C . VAL B 1 45 ? 0.613 16.422 17.703 1 96.94 45 VAL B C 1
ATOM 1063 O O . VAL B 1 45 ? 0.182 16.922 18.75 1 96.94 45 VAL B O 1
ATOM 1066 N N . ARG B 1 46 ? 1.33 17.141 16.938 1 95.19 46 ARG B N 1
ATOM 1067 C CA . ARG B 1 46 ? 1.755 18.5 17.203 1 95.19 46 ARG B CA 1
ATOM 1068 C C . ARG B 1 46 ? 0.556 19.453 17.281 1 95.19 46 ARG B C 1
ATOM 1070 O O . ARG B 1 46 ? 0.574 20.422 18.031 1 95.19 46 ARG B O 1
ATOM 1077 N N . SER B 1 47 ? -0.425 19.141 16.562 1 95.62 47 SER B N 1
ATOM 1078 C CA . SER B 1 47 ? -1.585 20.031 16.484 1 95.62 47 SER B CA 1
ATOM 1079 C C . SER B 1 47 ? -2.711 19.531 17.391 1 95.62 47 SER B C 1
ATOM 1081 O O . SER B 1 47 ? -3.801 20.109 17.406 1 95.62 47 SER B O 1
ATOM 1083 N N . ASP B 1 48 ? -2.566 18.406 18.078 1 96.25 48 ASP B N 1
ATOM 1084 C CA . ASP B 1 48 ? -3.572 17.797 18.938 1 96.25 48 ASP B CA 1
ATOM 1085 C C . ASP B 1 48 ? -4.863 17.531 18.172 1 96.25 48 ASP B C 1
ATOM 1087 O O . ASP B 1 48 ? -5.949 17.906 18.609 1 96.25 48 ASP B O 1
ATOM 1091 N N . ARG B 1 49 ? -4.777 16.906 16.984 1 96.94 49 ARG B N 1
ATOM 1092 C CA . ARG B 1 49 ? -5.914 16.578 16.141 1 96.94 49 ARG B CA 1
ATOM 1093 C C . ARG B 1 49 ? -6.004 15.07 15.906 1 96.94 49 ARG B C 1
ATOM 1095 O O . ARG B 1 49 ? -5.359 14.531 15.008 1 96.94 49 ARG B O 1
ATOM 1102 N N . PRO B 1 50 ? -6.84 14.422 16.625 1 97.88 50 PRO B N 1
ATOM 1103 C CA . PRO B 1 50 ? -6.953 12.961 16.531 1 97.88 50 PRO B CA 1
ATOM 1104 C C . PRO B 1 50 ? -7.391 12.484 15.156 1 97.88 50 PRO B C 1
ATOM 1106 O O . PRO B 1 50 ? -7 11.391 14.719 1 97.88 50 PRO B O 1
ATOM 1109 N N . THR B 1 51 ? -8.18 13.227 14.438 1 98.19 51 THR B N 1
ATOM 1110 C CA . THR B 1 51 ? -8.586 12.844 13.086 1 98.19 51 THR B CA 1
ATOM 1111 C C . THR B 1 51 ? -7.379 12.758 12.164 1 98.19 51 THR B C 1
ATOM 1113 O O . THR B 1 51 ? -7.254 11.812 11.383 1 98.19 51 THR B O 1
ATOM 1116 N N . THR B 1 52 ? -6.484 13.648 12.273 1 98.38 52 THR B N 1
ATOM 1117 C CA . THR B 1 52 ? -5.281 13.68 11.445 1 98.38 52 THR B CA 1
ATOM 1118 C C . THR B 1 52 ? -4.359 12.508 11.797 1 98.38 52 THR B C 1
ATOM 1120 O O . THR B 1 52 ? -3.764 11.898 10.906 1 98.38 52 THR B O 1
ATOM 1123 N N . ILE B 1 53 ? -4.27 12.203 13.031 1 98.25 53 ILE B N 1
ATOM 1124 C CA . ILE B 1 53 ? -3.496 11.039 13.445 1 98.25 53 ILE B CA 1
ATOM 1125 C C . ILE B 1 53 ? -4.086 9.773 12.812 1 98.25 53 ILE B C 1
ATOM 1127 O O . ILE B 1 53 ? -3.354 8.953 12.258 1 98.25 53 ILE B O 1
ATOM 1131 N N . PHE B 1 54 ? -5.367 9.664 12.875 1 98.19 54 PHE B N 1
ATOM 1132 C CA . PHE B 1 54 ? -6.059 8.516 12.305 1 98.19 54 PHE B CA 1
ATOM 1133 C C . PHE B 1 54 ? -5.82 8.422 10.805 1 98.19 54 PHE B C 1
ATOM 1135 O O . PHE B 1 54 ? -5.559 7.34 10.273 1 98.19 54 PHE B O 1
ATOM 1142 N N . ILE B 1 55 ? -5.855 9.461 10.109 1 97.94 55 ILE B N 1
ATOM 1143 C CA . ILE B 1 55 ? -5.598 9.508 8.672 1 97.94 55 ILE B CA 1
ATOM 1144 C C . ILE B 1 55 ? -4.184 9.016 8.391 1 97.94 55 ILE B C 1
ATOM 1146 O O . ILE B 1 55 ? -3.973 8.203 7.48 1 97.94 55 ILE B O 1
ATOM 1150 N N . GLY B 1 56 ? -3.209 9.469 9.164 1 98.12 56 GLY B N 1
ATOM 1151 C CA . GLY B 1 56 ? -1.843 8.992 9.008 1 98.12 56 GLY B CA 1
ATOM 1152 C C . GLY B 1 56 ? -1.707 7.492 9.188 1 98.12 56 GLY B C 1
ATOM 1153 O O . GLY B 1 56 ? -0.978 6.836 8.445 1 98.12 56 GLY B O 1
ATOM 1154 N N . VAL B 1 57 ? -2.369 6.941 10.141 1 97.25 57 VAL B N 1
ATOM 1155 C CA . VAL B 1 57 ? -2.354 5.504 10.398 1 97.25 57 VAL B CA 1
ATOM 1156 C C . VAL B 1 57 ? -2.922 4.754 9.195 1 97.25 57 VAL B C 1
ATOM 1158 O O . VAL B 1 57 ? -2.359 3.746 8.766 1 97.25 57 VAL B O 1
ATOM 1161 N N . LEU B 1 58 ? -3.998 5.246 8.672 1 96.19 58 LEU B N 1
ATOM 1162 C CA . LEU B 1 58 ? -4.598 4.621 7.5 1 96.19 58 LEU B CA 1
ATOM 1163 C C . LEU B 1 58 ? -3.643 4.664 6.312 1 96.19 58 LEU B C 1
ATOM 1165 O O . LEU B 1 58 ? -3.506 3.676 5.586 1 96.19 58 LEU B O 1
ATOM 1169 N N . GLN B 1 59 ? -3.006 5.797 6.148 1 96.69 59 GLN B N 1
ATOM 1170 C CA . GLN B 1 59 ? -2.029 5.941 5.074 1 96.69 59 GLN B CA 1
ATOM 1171 C C . GLN B 1 59 ? -0.905 4.918 5.215 1 96.69 59 GLN B C 1
ATOM 1173 O O . GLN B 1 59 ? -0.387 4.414 4.215 1 96.69 59 GLN B O 1
ATOM 1178 N N . PHE B 1 60 ? -0.573 4.605 6.387 1 95.56 60 PHE B N 1
ATOM 1179 C CA . PHE B 1 60 ? 0.503 3.656 6.648 1 95.56 60 PHE B CA 1
ATOM 1180 C C . PHE B 1 60 ? 0.023 2.225 6.449 1 95.56 60 PHE B C 1
ATOM 1182 O O . PHE B 1 60 ? 0.734 1.4 5.871 1 95.56 60 PHE B O 1
ATOM 1189 N N . ILE B 1 61 ? -1.091 1.915 6.938 1 94.88 61 ILE B N 1
ATOM 1190 C CA . ILE B 1 61 ? -1.637 0.562 6.898 1 94.88 61 ILE B CA 1
ATOM 1191 C C . ILE B 1 61 ? -1.854 0.134 5.449 1 94.88 61 ILE B C 1
ATOM 1193 O O . ILE B 1 61 ? -1.575 -1.011 5.086 1 94.88 61 ILE B O 1
ATOM 1197 N N . LEU B 1 62 ? -2.277 0.989 4.598 1 94 62 LEU B N 1
ATOM 1198 C CA . LEU B 1 62 ? -2.668 0.644 3.236 1 94 62 LEU B CA 1
ATOM 1199 C C . LEU B 1 62 ? -1.496 0.034 2.475 1 94 62 LEU B C 1
ATOM 1201 O O . LEU B 1 62 ? -1.599 -1.082 1.96 1 94 62 LEU B O 1
ATOM 1205 N N . PRO B 1 63 ? -0.395 0.669 2.385 1 92.44 63 PRO B N 1
ATOM 1206 C CA . PRO B 1 63 ? 0.73 0.031 1.696 1 92.44 63 PRO B CA 1
ATOM 1207 C C . PRO B 1 63 ? 1.215 -1.232 2.404 1 92.44 63 PRO B C 1
ATOM 1209 O O . PRO B 1 63 ? 1.617 -2.197 1.748 1 92.44 63 PRO B O 1
ATOM 1212 N N . VAL B 1 64 ? 1.183 -1.245 3.664 1 92.56 64 VAL B N 1
ATOM 1213 C CA . VAL B 1 64 ? 1.668 -2.377 4.445 1 92.56 64 VAL B CA 1
ATOM 1214 C C . VAL B 1 64 ? 0.79 -3.6 4.184 1 92.56 64 VAL B C 1
ATOM 1216 O O . VAL B 1 64 ? 1.299 -4.699 3.951 1 92.56 64 VAL B O 1
ATOM 1219 N N . VAL B 1 65 ? -0.461 -3.457 4.211 1 94.19 65 VAL B N 1
ATOM 1220 C CA . VAL B 1 65 ? -1.389 -4.551 3.951 1 94.19 65 VAL B CA 1
ATOM 1221 C C . VAL B 1 65 ? -1.139 -5.121 2.557 1 94.19 65 VAL B C 1
ATOM 1223 O O . VAL B 1 65 ? -1.077 -6.34 2.379 1 94.19 65 VAL B O 1
ATOM 1226 N N . GLY B 1 66 ? -1.019 -4.273 1.595 1 93.75 66 GLY B N 1
ATOM 1227 C CA . GLY B 1 66 ? -0.728 -4.742 0.249 1 93.75 66 GLY B CA 1
ATOM 1228 C C . GLY B 1 66 ? 0.567 -5.531 0.159 1 93.75 66 GLY B C 1
ATOM 1229 O O . GLY B 1 66 ? 0.628 -6.559 -0.517 1 93.75 66 GLY B O 1
ATOM 1230 N N . TRP B 1 67 ? 1.485 -5.02 0.889 1 92.81 67 TRP B N 1
ATOM 1231 C CA . TRP B 1 67 ? 2.795 -5.66 0.869 1 92.81 67 TRP B CA 1
ATOM 1232 C C . TRP B 1 67 ? 2.738 -7.035 1.528 1 92.81 67 TRP B C 1
ATOM 1234 O O . TRP B 1 67 ? 3.221 -8.023 0.967 1 92.81 67 TRP B O 1
ATOM 1244 N N . ILE B 1 68 ? 2.15 -7.117 2.639 1 95 68 ILE B N 1
ATOM 1245 C CA . ILE B 1 68 ? 2.041 -8.383 3.354 1 95 68 ILE B CA 1
ATOM 1246 C C . ILE B 1 68 ? 1.256 -9.391 2.51 1 95 68 ILE B C 1
ATOM 1248 O O . ILE B 1 68 ? 1.646 -10.555 2.396 1 95 68 ILE B O 1
ATOM 1252 N N . TRP B 1 69 ? 0.169 -8.953 1.963 1 96.56 69 TRP B N 1
ATOM 1253 C CA . TRP B 1 69 ? -0.625 -9.812 1.09 1 96.56 69 TRP B CA 1
ATOM 1254 C C . TRP B 1 69 ? 0.225 -10.367 -0.05 1 96.56 69 TRP B C 1
ATOM 1256 O O . TRP B 1 69 ? 0.179 -11.562 -0.342 1 96.56 69 TRP B O 1
ATOM 1266 N N . SER B 1 70 ? 0.975 -9.508 -0.666 1 96.5 70 SER B N 1
ATOM 1267 C CA . SER B 1 70 ? 1.834 -9.945 -1.761 1 96.5 70 SER B CA 1
ATOM 1268 C C . SER B 1 70 ? 2.855 -10.969 -1.284 1 96.5 70 SER B C 1
ATOM 1270 O O . SER B 1 70 ? 3.148 -11.938 -1.991 1 96.5 70 SER B O 1
ATOM 1272 N N . MET B 1 71 ? 3.355 -10.812 -0.169 1 96.06 71 MET B N 1
ATOM 1273 C CA . MET B 1 71 ? 4.352 -11.727 0.373 1 96.06 71 MET B CA 1
ATOM 1274 C C . MET B 1 71 ? 3.736 -13.094 0.659 1 96.06 71 MET B C 1
ATOM 1276 O O . MET B 1 71 ? 4.34 -14.125 0.361 1 96.06 71 MET B O 1
ATOM 1280 N N . VAL B 1 72 ? 2.605 -13.062 1.231 1 96.69 72 VAL B N 1
ATOM 1281 C CA . VAL B 1 72 ? 1.914 -14.312 1.509 1 96.69 72 VAL B CA 1
ATOM 1282 C C . VAL B 1 72 ? 1.686 -15.078 0.206 1 96.69 72 VAL B C 1
ATOM 1284 O O . VAL B 1 72 ? 1.968 -16.281 0.124 1 96.69 72 VAL B O 1
ATOM 1287 N N . TRP B 1 73 ? 1.249 -14.398 -0.774 1 97 73 TRP B N 1
ATOM 1288 C CA . TRP B 1 73 ? 1.033 -15.031 -2.07 1 97 73 TRP B CA 1
ATOM 1289 C C . TRP B 1 73 ? 2.348 -15.547 -2.648 1 97 73 TRP B C 1
ATOM 1291 O O . TRP B 1 73 ? 2.375 -16.594 -3.312 1 97 73 TRP B O 1
ATOM 1301 N N . GLY B 1 74 ? 3.363 -14.727 -2.469 1 96.94 74 GLY B N 1
ATOM 1302 C CA . GLY B 1 74 ? 4.676 -15.195 -2.887 1 96.94 74 GLY B CA 1
ATOM 1303 C C . GLY B 1 74 ? 5.074 -16.516 -2.236 1 96.94 74 GLY B C 1
ATOM 1304 O O . GLY B 1 74 ? 5.551 -17.422 -2.912 1 96.94 74 GLY B O 1
ATOM 1305 N N . TYR B 1 75 ? 4.879 -16.609 -1.006 1 96.69 75 TYR B N 1
ATOM 1306 C CA . TYR B 1 75 ? 5.152 -17.844 -0.284 1 96.69 75 TYR B CA 1
ATOM 1307 C C . TYR B 1 75 ? 4.324 -19 -0.845 1 96.69 75 TYR B C 1
ATOM 1309 O O . TYR B 1 75 ? 4.832 -20.109 -1.015 1 96.69 75 TYR B O 1
ATOM 1317 N N . LEU B 1 76 ? 3.068 -18.844 -1.112 1 96.5 76 LEU B N 1
ATOM 1318 C CA . LEU B 1 76 ? 2.188 -19.875 -1.65 1 96.5 76 LEU B CA 1
ATOM 1319 C C . LEU B 1 76 ? 2.672 -20.344 -3.02 1 96.5 76 LEU B C 1
ATOM 1321 O O . LEU B 1 76 ? 2.623 -21.547 -3.324 1 96.5 76 LEU B O 1
ATOM 1325 N N . LEU B 1 77 ? 3.156 -19.406 -3.809 1 96.19 77 LEU B N 1
ATOM 1326 C CA . LEU B 1 77 ? 3.689 -19.766 -5.113 1 96.19 77 LEU B CA 1
ATOM 1327 C C . LEU B 1 77 ? 4.914 -20.672 -4.969 1 96.19 77 LEU B C 1
ATOM 1329 O O . LEU B 1 77 ? 5.039 -21.672 -5.672 1 96.19 77 LEU B O 1
ATOM 1333 N N . ILE B 1 78 ? 5.77 -20.359 -4.145 1 94.94 78 ILE B N 1
ATOM 1334 C CA . ILE B 1 78 ? 6.984 -21.141 -3.91 1 94.94 78 ILE B CA 1
ATOM 1335 C C . ILE B 1 78 ? 6.617 -22.516 -3.381 1 94.94 78 ILE B C 1
ATOM 1337 O O . ILE B 1 78 ? 7.141 -23.531 -3.854 1 94.94 78 ILE B O 1
ATOM 1341 N N . SER B 1 79 ? 5.734 -22.578 -2.414 1 94.94 79 SER B N 1
ATOM 1342 C CA . SER B 1 79 ? 5.316 -23.844 -1.823 1 94.94 79 SER B CA 1
ATOM 1343 C C . SER B 1 79 ? 4.68 -24.75 -2.865 1 94.94 79 SER B C 1
ATOM 1345 O O . SER B 1 79 ? 4.949 -25.953 -2.893 1 94.94 79 SER B O 1
ATOM 1347 N N . ARG B 1 80 ? 3.881 -24.203 -3.652 1 93.31 80 ARG B N 1
ATOM 1348 C CA . ARG B 1 80 ? 3.211 -24.953 -4.703 1 93.31 80 ARG B CA 1
ATOM 1349 C C . ARG B 1 80 ? 4.219 -25.5 -5.715 1 93.31 80 ARG B C 1
ATOM 1351 O O . ARG B 1 80 ? 4.062 -26.609 -6.219 1 93.31 80 ARG B O 1
ATOM 1358 N N . ALA B 1 81 ? 5.188 -24.688 -6.004 1 91.31 81 ALA B N 1
ATOM 1359 C CA . ALA B 1 81 ? 6.234 -25.125 -6.93 1 91.31 81 ALA B CA 1
ATOM 1360 C C . ALA B 1 81 ? 7.004 -26.312 -6.375 1 91.31 81 ALA B C 1
ATOM 1362 O O . ALA B 1 81 ? 7.352 -27.234 -7.117 1 91.31 81 ALA B O 1
ATOM 1363 N N . GLU B 1 82 ? 7.266 -26.297 -5.172 1 89.31 82 GLU B N 1
ATOM 1364 C CA . GLU B 1 82 ? 7.977 -27.406 -4.527 1 89.31 82 GLU B CA 1
ATOM 1365 C C . GLU B 1 82 ? 7.137 -28.688 -4.531 1 89.31 82 GLU B C 1
ATOM 1367 O O . GLU B 1 82 ? 7.664 -29.781 -4.746 1 89.31 82 GLU B O 1
ATOM 1372 N N . GLN B 1 83 ? 5.918 -28.531 -4.297 1 85.69 83 GLN B N 1
ATOM 1373 C CA . GLN B 1 83 ? 5.016 -29.688 -4.305 1 85.69 83 GLN B CA 1
ATOM 1374 C C . GLN B 1 83 ? 4.918 -30.297 -5.699 1 85.69 83 GLN B C 1
ATOM 1376 O O . GLN B 1 83 ? 4.895 -31.516 -5.844 1 85.69 83 GLN B O 1
ATOM 1381 N N . TYR B 1 84 ? 4.867 -29.484 -6.68 1 75.62 84 TYR B N 1
ATOM 1382 C CA . TYR B 1 84 ? 4.742 -29.953 -8.055 1 75.62 84 TYR B CA 1
ATOM 1383 C C . TYR B 1 84 ? 6.027 -30.625 -8.523 1 75.62 84 TYR B C 1
ATOM 1385 O O . TYR B 1 84 ? 5.988 -31.641 -9.219 1 75.62 84 TYR B O 1
ATOM 1393 N N . SER B 1 85 ? 7.117 -30.109 -8.188 1 74.12 85 SER B N 1
ATOM 1394 C CA . SER B 1 85 ? 8.398 -30.672 -8.594 1 74.12 85 SER B CA 1
ATOM 1395 C C . SER B 1 85 ? 8.625 -32.031 -7.945 1 74.12 85 SER B C 1
ATOM 1397 O O . SER B 1 85 ? 9.266 -32.906 -8.531 1 74.12 85 SER B O 1
ATOM 1399 N N . SER B 1 86 ? 8.094 -32.188 -6.797 1 74.19 86 SER B N 1
ATOM 1400 C CA . SER B 1 86 ? 8.266 -33.469 -6.121 1 74.19 86 SER B CA 1
ATOM 1401 C C . SER B 1 86 ? 7.449 -34.562 -6.805 1 74.19 86 SER B C 1
ATOM 1403 O O . SER B 1 86 ? 7.73 -35.75 -6.629 1 74.19 86 SER B O 1
ATOM 1405 N N . LEU B 1 87 ? 6.562 -34.125 -7.613 1 65.12 87 LEU B N 1
ATOM 1406 C CA . LEU B 1 87 ? 5.707 -35.062 -8.312 1 65.12 87 LEU B CA 1
ATOM 1407 C C . LEU B 1 87 ? 6.309 -35.469 -9.664 1 65.12 87 LEU B C 1
ATOM 1409 O O . LEU B 1 87 ? 5.953 -36.5 -10.234 1 65.12 87 LEU B O 1
ATOM 1413 N N . ILE B 1 88 ? 7.129 -34.719 -10.203 1 58.44 88 ILE B N 1
ATOM 1414 C CA . ILE B 1 88 ? 7.789 -35.094 -11.461 1 58.44 88 ILE B CA 1
ATOM 1415 C C . ILE B 1 88 ? 9.023 -35.938 -11.172 1 58.44 88 ILE B C 1
ATOM 1417 O O . ILE B 1 88 ? 9.281 -36.906 -11.867 1 58.44 88 ILE B O 1
#

Organism: NCBI:txid72520

Solvent-accessible surface area (backbone atoms only — not comparable to full-atom values): 8493 Å² total; per-residue (Å²): 111,67,63,60,48,51,38,49,50,32,62,76,67,64,63,66,77,75,53,96,45,46,63,56,18,44,50,25,13,57,36,7,64,74,51,31,10,50,14,40,27,50,52,12,60,77,57,72,32,69,54,44,29,50,50,11,51,50,23,34,48,37,26,49,52,18,42,52,52,15,32,53,52,12,51,51,27,32,53,45,16,53,57,52,52,72,68,108,110,68,65,60,51,51,38,50,50,32,61,74,68,65,62,66,78,74,53,96,46,47,64,56,18,44,49,26,14,56,37,7,65,76,52,30,10,52,13,40,27,49,51,12,61,78,56,73,33,69,56,43,29,50,50,10,51,50,24,32,46,37,25,48,53,18,41,52,53,14,32,53,51,12,50,51,28,31,53,44,16,54,57,52,52,73,68,107

Radius of gyration: 20.85 Å; Cα contacts (8 Å, |Δi|>4): 298; chains: 2; bounding box: 32×71×37 Å

Sequence (176 aa):
MAFLADVQKEVCDGEVPALPLRWWGLFAGILNFFFFGWGTILAGVRSDRPTTIFIGVLQFILPVVGWIWSMVWGYLLISRAEQYSSLIMAFLADVQKEVCDGEVPALPLRWWGLFAGILNFFFFGWGTILAGVRSDRPTTIFIGVLQFILPVVGWIWSMVWGYLLISRAEQYSSLI

pLDDT: mean 93.32, std 7.0, range [57.91, 98.44]

Secondary structure (DSSP, 8-state):
-HHHHHHHHHHHHT-----SSHHHHHHHHHHHHHSTTHHHHHHHHHTT-HHHHHHHHHHHHHHHHHHHHHHHHHHHHHHHHHHHHTT-/-HHHHHHHHHHHHT-----SSHHHHHHHHHHHHHSTTHHHHHHHHHTT-HHHHHHHHHHHHHHHHHHHHHHHHHHHHHHHHHHHHHH-

Foldseek 3Di:
DVLVVVLVVCVVVVDFDDAPDPVLLVVLVVCCVPQFLSSQLSSCVRRVNVSSNVVSVVRNVVVVVVVVVVVVVVVVVVVVVVVVVVVD/DVLVVVLVCCVVVVDFDDAPDPVLLVVLVVCCVPQFLSSQLSSCVRRVNVSSNVVSVVRNVVVVVVVVVVVVVVVVVVVVVVVVVVVD